Protein AF-A0A930IYA2-F1 (afdb_monomer)

Nearest PDB structures (foldseek):
  2cgq-assembly1_A  TM=8.648E-01  e=8.403E-03  Mycobacterium tuberculosis H37Rv
  3gzl-assembly1_A  TM=7.741E-01  e=2.728E-03  Plasmodium falciparum
  8j9j-assembly1_AB  TM=7.776E-01  e=3.729E-03  Euglena gracilis
  6sm4-assembly1_B  TM=8.065E-01  e=7.894E-03  Photorhabdus luminescens
  2n57-assembly1_A  TM=7.672E-01  e=2.145E-02  Brucella melitensis bv. 3 str. Ether

Foldseek 3Di:
DDDLVNLLVVLVVVLCVVPNPPDPADQQQACCPRVVDDPVNVVVVQVVLCVVLVFDDDCVLCPPTRGSNSVSVSSVVRSCVPVVD

Mean predicted aligned error: 3.91 Å

Solvent-accessible surface area (backbone atoms only — not comparable to full-atom values): 5092 Å² total; per-residue (Å²): 132,92,47,64,66,57,50,43,52,50,52,55,53,51,51,41,67,76,67,37,87,84,59,90,80,50,53,76,42,30,44,47,86,73,67,62,48,48,75,66,56,50,51,52,52,49,54,53,49,26,66,74,67,74,50,86,75,69,71,72,74,67,73,59,71,55,21,48,42,50,50,40,50,54,54,46,49,49,50,31,71,75,72,73,105

Structure (mmCIF, N/CA/C/O backbone):
data_AF-A0A930IYA2-F1
#
_entry.id   AF-A0A930IYA2-F1
#
loop_
_atom_site.group_PDB
_atom_site.id
_atom_site.type_symbol
_atom_site.label_atom_id
_atom_site.label_alt_id
_atom_site.label_comp_id
_atom_site.label_asym_id
_atom_site.label_entity_id
_atom_site.label_seq_id
_atom_site.pdbx_PDB_ins_code
_atom_site.Cartn_x
_atom_site.Cartn_y
_atom_site.Cartn_z
_atom_site.occupancy
_atom_site.B_iso_or_equiv
_atom_site.auth_seq_id
_atom_site.auth_comp_id
_atom_site.auth_asym_id
_atom_site.auth_atom_id
_atom_site.pdbx_PDB_model_num
ATOM 1 N N . MET A 1 1 ? -18.512 -7.011 5.820 1.00 59.81 1 MET A N 1
ATOM 2 C CA . MET A 1 1 ? -17.219 -7.505 6.332 1.00 59.81 1 MET A CA 1
ATOM 3 C C . MET A 1 1 ? -16.196 -7.277 5.241 1.00 59.81 1 MET A C 1
ATOM 5 O O . MET A 1 1 ? -16.319 -7.906 4.198 1.00 59.81 1 MET A O 1
ATOM 9 N N . ILE A 1 2 ? -15.264 -6.343 5.436 1.00 69.69 2 ILE A N 1
ATOM 10 C CA . ILE A 1 2 ? -14.201 -6.115 4.451 1.00 69.69 2 ILE A CA 1
ATOM 11 C C . ILE A 1 2 ? -13.214 -7.269 4.596 1.00 69.69 2 ILE A C 1
ATOM 13 O O . ILE A 1 2 ? -12.601 -7.457 5.646 1.00 69.69 2 ILE A O 1
ATOM 17 N N . MET A 1 3 ? -13.145 -8.109 3.569 1.00 81.50 3 MET A N 1
ATOM 18 C CA . MET A 1 3 ? -12.257 -9.267 3.542 1.00 81.50 3 MET A CA 1
ATOM 19 C C . MET A 1 3 ? -10.907 -8.855 2.959 1.00 81.50 3 MET A C 1
ATOM 21 O O . MET A 1 3 ? -10.850 -7.959 2.120 1.00 81.50 3 MET A O 1
ATOM 25 N N . LYS A 1 4 ? -9.828 -9.549 3.341 1.00 87.56 4 LYS A N 1
ATOM 26 C CA . LYS A 1 4 ? -8.483 -9.339 2.773 1.00 87.56 4 LYS A CA 1
ATOM 27 C C . LYS A 1 4 ? -8.505 -9.276 1.235 1.00 87.56 4 LYS A C 1
ATOM 29 O O . LYS A 1 4 ? -7.857 -8.415 0.654 1.00 87.56 4 LYS A O 1
ATOM 34 N N . GLY A 1 5 ? -9.330 -10.109 0.596 1.00 91.31 5 GLY A N 1
ATOM 35 C CA . GLY A 1 5 ? -9.502 -10.116 -0.859 1.00 91.31 5 GLY A CA 1
ATOM 36 C C . GLY A 1 5 ? -10.043 -8.809 -1.456 1.00 91.31 5 GLY A C 1
ATOM 37 O O . GLY A 1 5 ? -9.721 -8.491 -2.594 1.00 91.31 5 GLY A O 1
ATOM 38 N N . GLU A 1 6 ? -10.822 -8.013 -0.713 1.00 92.12 6 GLU A N 1
ATOM 39 C CA . GLU A 1 6 ? -11.269 -6.692 -1.184 1.00 92.12 6 GLU A CA 1
ATOM 40 C C . GLU A 1 6 ? -10.114 -5.679 -1.179 1.00 92.12 6 GLU A C 1
ATOM 42 O O . GLU A 1 6 ? -9.965 -4.903 -2.125 1.00 92.12 6 GLU A O 1
ATOM 47 N N . VAL A 1 7 ? -9.266 -5.726 -0.146 1.00 93.44 7 VAL A N 1
ATOM 48 C CA . VAL A 1 7 ? -8.050 -4.905 -0.061 1.00 93.44 7 VAL A CA 1
ATOM 49 C C . VAL A 1 7 ? -7.076 -5.289 -1.174 1.00 93.44 7 VAL A C 1
ATOM 51 O O . VAL A 1 7 ? -6.590 -4.412 -1.885 1.00 93.44 7 VAL A O 1
ATOM 54 N N . GLU A 1 8 ? -6.843 -6.589 -1.379 1.00 94.62 8 GLU A N 1
ATOM 55 C CA . GLU A 1 8 ? -6.031 -7.099 -2.490 1.00 94.62 8 GLU A CA 1
ATOM 56 C C . GLU A 1 8 ? -6.571 -6.598 -3.827 1.00 94.62 8 GLU A C 1
ATOM 58 O O . GLU A 1 8 ? -5.846 -5.946 -4.578 1.00 94.62 8 GLU A O 1
ATOM 63 N N . TYR A 1 9 ? -7.856 -6.827 -4.103 1.00 94.00 9 TYR A N 1
ATOM 64 C CA . TYR A 1 9 ? -8.474 -6.401 -5.354 1.00 94.00 9 TYR A CA 1
ATOM 65 C C . TYR A 1 9 ? -8.294 -4.902 -5.606 1.00 94.00 9 TYR A C 1
ATOM 67 O O . TYR A 1 9 ? -7.953 -4.509 -6.724 1.00 94.00 9 TYR A O 1
ATOM 75 N N . PHE A 1 10 ? -8.491 -4.066 -4.583 1.00 94.12 10 PHE A N 1
ATOM 76 C CA . PHE A 1 10 ? -8.301 -2.625 -4.701 1.00 94.12 10 PHE A CA 1
ATOM 77 C C . PHE A 1 10 ? -6.852 -2.266 -5.048 1.00 94.12 10 PHE A C 1
ATOM 79 O O . PHE A 1 10 ? -6.633 -1.566 -6.037 1.00 94.12 10 PHE A O 1
ATOM 86 N N . ILE A 1 11 ? -5.870 -2.778 -4.298 1.00 93.12 11 ILE A N 1
ATOM 87 C CA . ILE A 1 11 ? -4.448 -2.465 -4.507 1.00 93.12 11 ILE A CA 1
ATOM 88 C C . ILE A 1 11 ? -3.973 -2.943 -5.884 1.00 93.12 11 ILE A C 1
ATOM 90 O O . ILE A 1 11 ? -3.396 -2.159 -6.637 1.00 93.12 11 ILE A O 1
ATOM 94 N N . TYR A 1 12 ? -4.275 -4.185 -6.271 1.00 93.56 12 TYR A N 1
ATOM 95 C CA . TYR A 1 12 ? -3.907 -4.694 -7.596 1.00 93.56 12 TYR A CA 1
ATOM 96 C C . TYR A 1 12 ? -4.596 -3.917 -8.719 1.00 93.56 12 TYR A C 1
ATOM 98 O O . TYR A 1 12 ? -3.964 -3.604 -9.727 1.00 93.56 12 TYR A O 1
ATOM 106 N N . SER A 1 13 ? -5.878 -3.572 -8.567 1.00 91.94 13 SER A N 1
ATOM 107 C CA . SER A 1 13 ? -6.595 -2.766 -9.564 1.00 91.94 13 SER A CA 1
ATOM 108 C C . SER A 1 13 ? -5.997 -1.370 -9.699 1.00 91.94 13 SER A C 1
ATOM 110 O O . SER A 1 13 ? -5.884 -0.857 -10.811 1.00 91.94 13 SER A O 1
ATOM 112 N N . TYR A 1 14 ? -5.614 -0.756 -8.583 1.00 92.00 14 TYR A N 1
ATOM 113 C CA . TYR A 1 14 ? -4.995 0.561 -8.552 1.00 92.00 14 TYR A CA 1
ATOM 114 C C . TYR A 1 14 ? -3.637 0.554 -9.265 1.00 92.00 14 TYR A C 1
ATOM 116 O O . TYR A 1 14 ? -3.420 1.322 -10.203 1.00 92.00 14 TYR A O 1
ATOM 124 N N . LEU A 1 15 ? -2.752 -0.375 -8.896 1.00 91.88 15 LEU A N 1
ATOM 125 C CA . LEU A 1 15 ? -1.419 -0.490 -9.491 1.00 91.88 15 LEU A CA 1
ATOM 126 C C . LEU A 1 15 ? -1.489 -0.848 -10.982 1.00 91.88 15 LEU A C 1
ATOM 128 O O . LEU A 1 15 ? -0.784 -0.247 -11.789 1.00 91.88 15 LEU A O 1
ATOM 132 N N . ASN A 1 16 ? -2.398 -1.741 -11.383 1.00 91.00 16 ASN A N 1
ATOM 133 C CA . ASN A 1 16 ? -2.613 -2.052 -12.799 1.00 91.00 16 ASN A CA 1
ATOM 134 C C . ASN A 1 16 ? -3.087 -0.838 -13.613 1.00 91.00 16 ASN A C 1
ATOM 136 O O . ASN A 1 16 ? -2.732 -0.723 -14.783 1.00 91.00 16 ASN A O 1
ATOM 140 N N . ARG A 1 17 ? -3.868 0.082 -13.028 1.00 89.19 17 ARG A N 1
ATOM 141 C CA . ARG A 1 17 ? -4.260 1.328 -13.715 1.00 89.19 17 ARG A CA 1
ATOM 142 C C . ARG A 1 17 ? -3.086 2.285 -13.885 1.00 89.19 17 ARG A C 1
ATOM 144 O O . ARG A 1 17 ? -2.993 2.918 -14.930 1.00 89.19 17 ARG A O 1
ATOM 151 N N . LEU A 1 18 ? -2.208 2.384 -12.886 1.00 88.19 18 LEU A N 1
ATOM 152 C CA . LEU A 1 18 ? -1.028 3.250 -12.957 1.00 88.19 18 LEU A CA 1
ATOM 153 C C . LEU A 1 18 ? 0.009 2.743 -13.961 1.00 88.19 18 LEU A C 1
ATOM 155 O O . LEU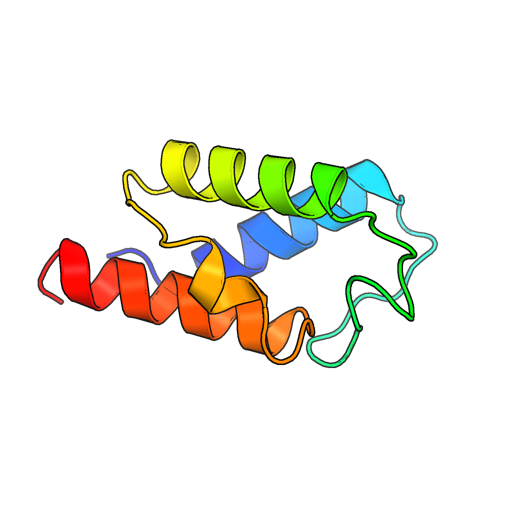 A 1 18 ? 0.567 3.520 -14.731 1.00 88.19 18 LEU A O 1
ATOM 159 N N . PHE A 1 19 ? 0.268 1.439 -13.953 1.00 85.88 19 PHE A N 1
ATOM 160 C CA . PHE A 1 19 ? 1.411 0.862 -14.655 1.00 85.88 19 PHE A CA 1
ATOM 161 C C . PHE A 1 19 ? 1.052 0.107 -15.938 1.00 85.88 19 PHE A C 1
ATOM 163 O O . PHE A 1 19 ? 1.920 -0.139 -16.786 1.00 85.88 19 PHE A O 1
ATOM 170 N N . GLY A 1 20 ? -0.225 -0.235 -16.099 1.00 80.19 20 GLY A N 1
ATOM 171 C CA . GLY A 1 20 ? -0.723 -1.067 -17.181 1.00 80.19 20 GLY A CA 1
ATOM 172 C C . GLY A 1 20 ? -0.379 -2.553 -17.008 1.00 80.19 20 GLY A C 1
ATOM 173 O O . GLY A 1 20 ? 0.379 -2.938 -16.119 1.00 80.19 20 GLY A O 1
ATOM 174 N N . PRO A 1 21 ? -0.880 -3.410 -17.914 1.00 77.19 21 PRO A N 1
ATOM 175 C CA . PRO A 1 21 ? -0.776 -4.870 -17.808 1.00 77.19 21 PRO A CA 1
ATOM 176 C C . PRO A 1 21 ? 0.639 -5.423 -18.045 1.00 77.19 21 PRO A C 1
ATOM 178 O O . PRO A 1 21 ? 0.836 -6.633 -18.028 1.00 77.19 21 PRO A O 1
ATOM 181 N N . LYS A 1 22 ? 1.628 -4.561 -18.319 1.00 76.94 22 LYS A N 1
ATOM 182 C CA . LYS A 1 22 ? 3.006 -4.982 -18.611 1.00 76.94 22 LYS A CA 1
ATOM 183 C C . LYS A 1 22 ? 3.760 -5.471 -17.370 1.00 76.94 22 LYS A C 1
ATOM 185 O O . LYS A 1 22 ? 4.769 -6.152 -17.518 1.00 76.94 22 LYS A O 1
ATOM 190 N N . TYR A 1 23 ? 3.296 -5.113 -16.174 1.00 78.31 23 TYR A N 1
ATOM 191 C CA . TYR A 1 23 ? 3.879 -5.585 -14.924 1.00 78.31 23 TYR A CA 1
ATOM 192 C C . TYR A 1 23 ? 3.101 -6.797 -14.424 1.00 78.31 23 TYR A C 1
ATOM 194 O O . TYR A 1 23 ? 1.906 -6.715 -14.146 1.00 78.31 23 TYR A O 1
ATOM 202 N N . LEU A 1 24 ? 3.798 -7.923 -14.296 1.00 85.50 24 LEU A N 1
ATOM 203 C CA . LEU A 1 24 ? 3.307 -9.087 -13.566 1.00 85.50 24 LEU A CA 1
ATOM 204 C C . LEU A 1 24 ? 3.442 -8.791 -12.073 1.00 85.50 24 LEU A C 1
ATOM 206 O O . LEU A 1 24 ? 4.494 -9.014 -11.483 1.00 85.50 24 LEU A O 1
ATOM 210 N N . LEU A 1 25 ? 2.387 -8.214 -11.502 1.00 91.88 25 LEU A N 1
ATOM 211 C CA . LEU A 1 25 ? 2.318 -7.898 -10.080 1.00 91.88 25 LEU A CA 1
ATOM 212 C C . LEU A 1 25 ? 2.052 -9.174 -9.276 1.00 91.88 25 LEU A C 1
ATOM 214 O O . LEU A 1 25 ? 1.123 -9.922 -9.583 1.00 91.88 25 LEU A O 1
ATOM 218 N N . ASP A 1 26 ? 2.826 -9.374 -8.218 1.00 93.56 26 ASP A N 1
ATOM 219 C CA . ASP A 1 26 ? 2.604 -10.393 -7.195 1.00 93.56 26 ASP A CA 1
ATOM 220 C C . ASP A 1 26 ? 2.801 -9.812 -5.783 1.00 93.56 26 ASP A C 1
ATOM 222 O O . ASP A 1 26 ? 3.151 -8.645 -5.600 1.00 93.56 26 ASP A O 1
ATOM 226 N N . ASP A 1 27 ? 2.567 -10.623 -4.756 1.00 93.62 27 ASP A N 1
ATOM 227 C CA . ASP A 1 27 ? 2.663 -10.222 -3.352 1.00 93.62 27 ASP A CA 1
ATOM 228 C C . ASP A 1 27 ? 4.078 -9.808 -2.918 1.00 93.62 27 ASP A C 1
ATOM 230 O O . ASP A 1 27 ? 4.226 -9.073 -1.938 1.00 93.62 27 ASP A O 1
ATOM 234 N N . ARG A 1 28 ? 5.107 -10.244 -3.647 1.00 93.31 28 ARG A N 1
ATOM 235 C CA . ARG A 1 28 ? 6.519 -9.941 -3.385 1.00 93.31 28 ARG A CA 1
ATOM 236 C C . ARG A 1 28 ? 6.999 -8.691 -4.112 1.00 93.31 28 ARG A C 1
ATOM 238 O O . ARG A 1 28 ? 8.054 -8.180 -3.751 1.00 93.31 28 ARG A O 1
ATOM 245 N N . THR A 1 29 ? 6.238 -8.200 -5.088 1.00 93.44 29 THR A N 1
ATOM 246 C CA . THR A 1 29 ? 6.577 -7.012 -5.877 1.00 93.44 29 THR A CA 1
ATOM 247 C C . THR A 1 29 ? 6.768 -5.803 -4.961 1.00 93.44 29 THR A C 1
ATOM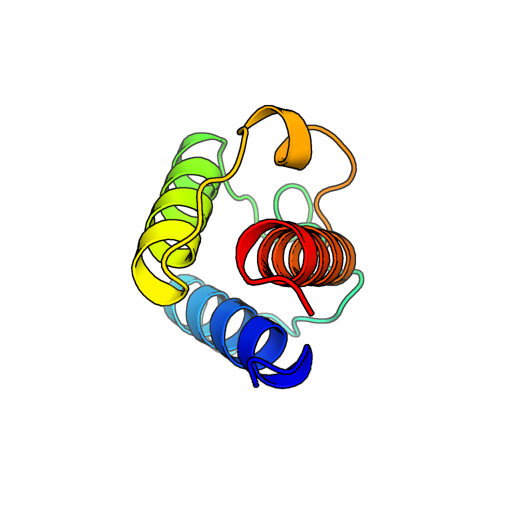 249 O O . THR A 1 29 ? 5.839 -5.398 -4.257 1.00 93.44 29 THR A O 1
ATOM 252 N N . ASP A 1 30 ? 7.969 -5.226 -4.969 1.00 92.38 30 ASP A N 1
ATOM 253 C CA . ASP A 1 30 ? 8.344 -4.050 -4.187 1.00 92.38 30 ASP A CA 1
ATOM 254 C C . ASP A 1 30 ? 7.864 -2.779 -4.899 1.00 92.38 30 ASP A C 1
ATOM 256 O O . ASP A 1 30 ? 8.276 -2.462 -6.020 1.00 92.38 30 ASP A O 1
ATOM 260 N N . LEU A 1 31 ? 7.007 -2.007 -4.226 1.00 90.38 31 LEU A N 1
ATOM 261 C CA . LEU A 1 31 ? 6.426 -0.783 -4.774 1.00 90.38 31 LEU A CA 1
ATOM 262 C C . LEU A 1 31 ? 7.479 0.251 -5.200 1.00 90.38 31 LEU A C 1
ATOM 264 O O . LEU A 1 31 ? 7.227 1.054 -6.092 1.00 90.38 31 LEU A O 1
ATOM 268 N N . THR A 1 32 ? 8.657 0.248 -4.583 1.00 89.31 32 THR A N 1
ATOM 269 C CA . THR A 1 32 ? 9.724 1.209 -4.882 1.00 89.31 32 THR A CA 1
ATOM 270 C C . THR A 1 32 ? 10.780 0.639 -5.813 1.00 89.31 32 THR A C 1
ATOM 272 O O . THR A 1 32 ? 11.137 1.289 -6.789 1.00 89.31 32 THR A O 1
ATOM 275 N N . LYS A 1 33 ? 11.284 -0.567 -5.539 1.00 90.25 33 LYS A N 1
ATOM 276 C CA . LYS A 1 33 ? 12.392 -1.152 -6.303 1.00 90.25 33 LYS A CA 1
ATOM 277 C C . LYS A 1 33 ? 11.934 -1.695 -7.650 1.00 90.25 33 LYS A C 1
ATOM 279 O O . LYS A 1 33 ? 12.638 -1.495 -8.634 1.00 90.25 33 LYS A O 1
ATOM 284 N N . ASP A 1 34 ? 10.762 -2.326 -7.694 1.00 91.88 34 ASP A N 1
ATOM 285 C CA . ASP A 1 34 ? 10.267 -2.978 -8.908 1.00 91.88 34 ASP A CA 1
ATOM 286 C C . ASP A 1 34 ? 9.374 -2.040 -9.723 1.00 91.88 34 ASP A C 1
ATOM 288 O O . ASP A 1 34 ? 9.435 -2.026 -10.955 1.00 91.88 34 ASP A O 1
ATOM 292 N N . LEU A 1 35 ? 8.556 -1.227 -9.042 1.00 90.69 35 LEU A N 1
ATOM 293 C CA . LEU A 1 35 ? 7.608 -0.316 -9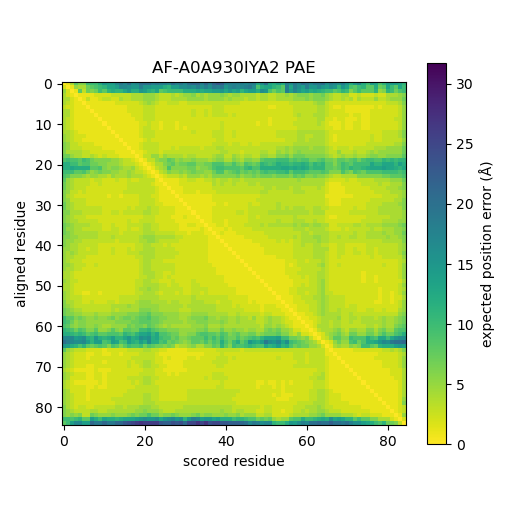.696 1.00 90.69 35 LEU A CA 1
ATOM 294 C C . LEU A 1 35 ? 8.089 1.138 -9.775 1.00 90.69 35 LEU A C 1
ATOM 296 O O . LEU A 1 35 ? 7.511 1.928 -10.519 1.00 90.69 35 LEU A O 1
ATOM 300 N N . GLY A 1 36 ? 9.147 1.508 -9.048 1.00 90.06 36 GLY A N 1
ATOM 301 C CA . GLY A 1 36 ? 9.702 2.861 -9.098 1.00 90.06 36 GLY A CA 1
ATOM 302 C C . GLY A 1 36 ? 8.819 3.936 -8.459 1.00 90.06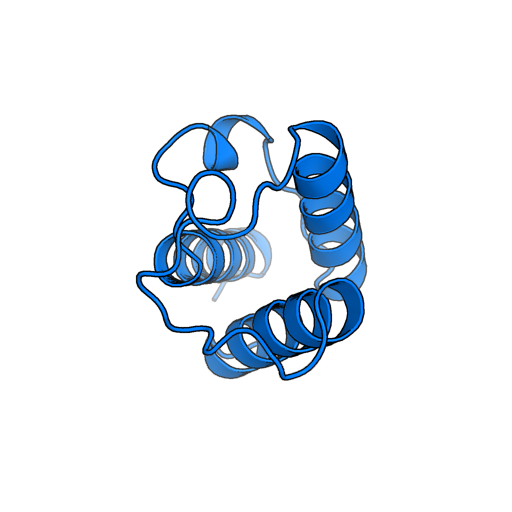 36 GLY A C 1
ATOM 303 O O . GLY A 1 36 ? 8.993 5.109 -8.789 1.00 90.06 36 GLY A O 1
ATOM 304 N N . LEU A 1 37 ? 7.873 3.576 -7.577 1.00 89.38 37 LEU A N 1
ATOM 305 C CA . LEU A 1 37 ? 6.999 4.553 -6.921 1.00 89.38 37 LEU A CA 1
ATOM 306 C C . LEU A 1 37 ? 7.806 5.475 -6.005 1.00 89.38 37 LEU A C 1
ATOM 308 O O . LEU A 1 37 ? 8.569 5.032 -5.141 1.00 89.38 37 LEU A O 1
ATOM 312 N N . SER A 1 38 ? 7.597 6.777 -6.172 1.00 88.81 38 SER A N 1
ATOM 313 C CA . SER A 1 38 ? 8.147 7.791 -5.284 1.00 88.81 38 SER A CA 1
ATOM 314 C C . SER A 1 38 ? 7.386 7.834 -3.957 1.00 88.81 38 SER A C 1
ATOM 316 O O . SER A 1 38 ? 6.284 7.301 -3.811 1.00 88.81 38 SER A O 1
ATOM 318 N N . SER A 1 39 ? 7.941 8.540 -2.972 1.00 85.44 39 SER A N 1
ATOM 319 C CA . SER A 1 39 ? 7.243 8.803 -1.709 1.00 85.44 39 SER A CA 1
ATOM 320 C C . SER A 1 39 ? 5.905 9.527 -1.911 1.00 85.44 39 SER A C 1
ATOM 322 O O . SER A 1 39 ? 4.983 9.295 -1.137 1.00 85.44 39 SER A O 1
ATOM 324 N N . MET A 1 40 ? 5.784 10.374 -2.943 1.00 87.31 40 MET A N 1
ATOM 325 C CA . MET A 1 40 ? 4.527 11.063 -3.257 1.00 87.31 40 MET A CA 1
ATOM 326 C C . MET A 1 40 ? 3.479 10.109 -3.829 1.00 87.31 40 MET A C 1
ATOM 328 O O . MET A 1 40 ? 2.318 10.184 -3.439 1.00 87.31 40 MET A O 1
ATOM 332 N N . ASP A 1 41 ? 3.885 9.171 -4.686 1.00 88.31 41 ASP A N 1
ATOM 333 C CA . ASP A 1 41 ? 2.952 8.179 -5.231 1.00 88.31 41 ASP A CA 1
ATOM 334 C C . ASP A 1 41 ? 2.432 7.247 -4.129 1.00 88.31 41 ASP A C 1
ATOM 336 O O . ASP A 1 41 ? 1.256 6.889 -4.101 1.00 88.31 41 ASP A O 1
ATOM 340 N N . LEU A 1 42 ? 3.302 6.897 -3.176 1.00 86.25 42 LEU A N 1
ATOM 341 C CA . LEU A 1 42 ? 2.914 6.123 -2.001 1.00 86.25 42 LEU A CA 1
ATOM 342 C C . LEU A 1 42 ? 1.929 6.891 -1.118 1.00 86.25 42 LEU A C 1
ATOM 344 O O . LEU A 1 42 ? 0.939 6.307 -0.695 1.00 86.25 42 LEU A O 1
ATOM 348 N N . LEU A 1 43 ? 2.150 8.186 -0.873 1.00 87.19 43 LEU A N 1
ATOM 349 C CA . LEU A 1 43 ? 1.195 9.013 -0.128 1.00 87.19 43 LEU A CA 1
ATOM 350 C C . LEU A 1 43 ? -0.174 9.067 -0.817 1.00 87.19 43 LEU A C 1
ATOM 352 O O . LEU A 1 43 ? -1.190 8.946 -0.138 1.00 87.19 43 LEU A O 1
ATOM 356 N N . GLN A 1 44 ? -0.210 9.169 -2.148 1.00 89.38 44 GLN A N 1
ATOM 357 C CA . GLN A 1 44 ? -1.467 9.132 -2.897 1.00 89.38 44 GLN A CA 1
ATOM 358 C C . GLN A 1 44 ? -2.196 7.792 -2.718 1.00 89.38 44 GLN A C 1
ATOM 360 O O . GLN A 1 44 ? -3.397 7.781 -2.454 1.00 89.38 44 GLN A O 1
ATOM 365 N N . ILE A 1 45 ? -1.469 6.667 -2.776 1.00 89.56 45 ILE A N 1
ATOM 366 C CA . ILE A 1 45 ? -2.036 5.337 -2.497 1.00 89.56 45 ILE A CA 1
ATOM 367 C C . ILE A 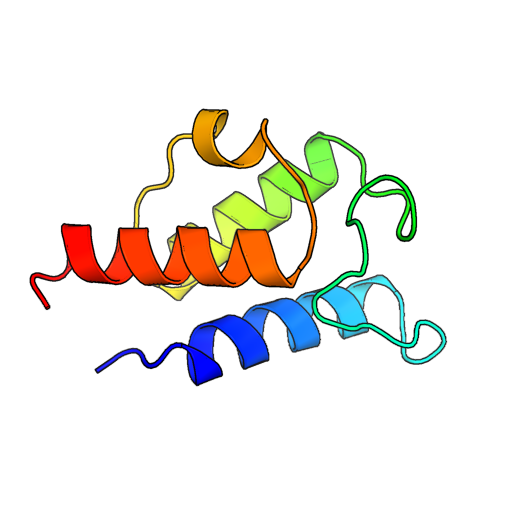1 45 ? -2.653 5.300 -1.098 1.00 89.56 45 ILE A C 1
ATOM 369 O O . ILE A 1 45 ? -3.771 4.815 -0.941 1.00 89.56 45 ILE A O 1
ATOM 373 N N . VAL A 1 46 ? -1.949 5.816 -0.085 1.00 89.44 46 VAL A N 1
ATOM 374 C CA . VAL A 1 46 ? -2.456 5.855 1.295 1.00 89.44 46 VAL A CA 1
ATOM 375 C C . VAL A 1 46 ? -3.759 6.646 1.376 1.00 89.44 46 VAL A C 1
ATOM 377 O O . VAL A 1 46 ? -4.742 6.117 1.888 1.00 89.44 46 VAL A O 1
ATOM 380 N N . MET A 1 47 ? -3.802 7.854 0.813 1.00 91.50 47 MET A N 1
ATOM 381 C CA . MET A 1 47 ? -5.000 8.702 0.830 1.00 91.50 47 MET A CA 1
ATOM 382 C C . MET A 1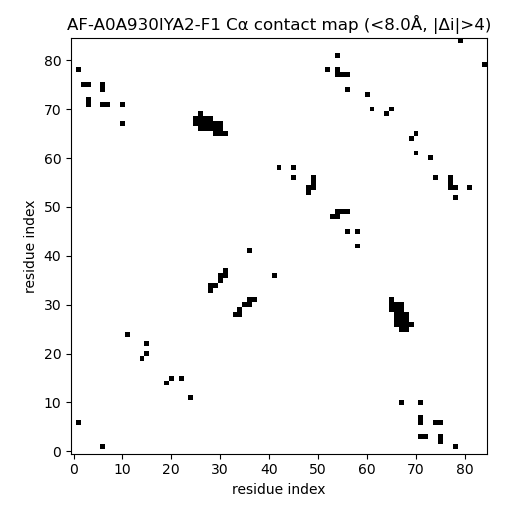 47 ? -6.204 8.038 0.146 1.00 91.50 47 MET A C 1
ATOM 384 O O . MET A 1 47 ? -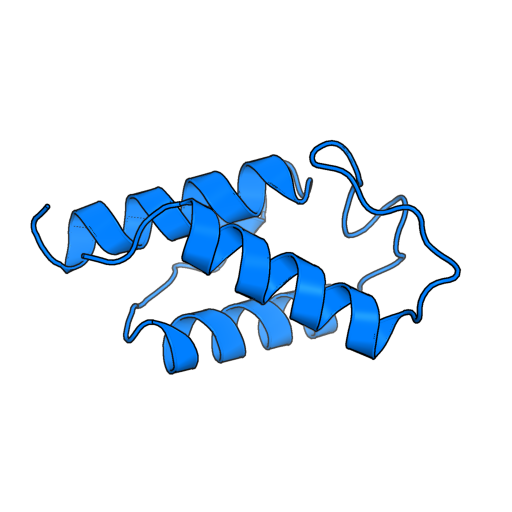7.337 8.120 0.635 1.00 91.50 47 MET A O 1
ATOM 388 N N . ASP A 1 48 ? -5.972 7.352 -0.973 1.00 92.94 48 ASP A N 1
ATOM 389 C CA . ASP A 1 48 ? -7.031 6.663 -1.711 1.00 92.94 48 ASP A CA 1
ATOM 390 C C . ASP A 1 48 ? -7.545 5.434 -0.947 1.00 92.94 48 ASP A C 1
ATOM 392 O O . ASP A 1 48 ? -8.748 5.167 -0.940 1.00 92.94 48 ASP A O 1
ATOM 396 N N . VAL A 1 49 ? -6.659 4.711 -0.253 1.00 92.38 49 VAL A N 1
ATOM 397 C CA . VAL A 1 49 ? -7.016 3.605 0.649 1.00 92.38 49 VAL A CA 1
ATOM 398 C C . VAL A 1 49 ? -7.839 4.114 1.837 1.00 92.38 49 VAL A C 1
ATOM 400 O O . VAL A 1 49 ? -8.897 3.550 2.124 1.00 92.38 49 VAL A O 1
ATOM 403 N N . GLU A 1 50 ? -7.387 5.174 2.512 1.00 93.50 50 GLU A N 1
ATOM 404 C CA . GLU A 1 50 ? -8.100 5.799 3.636 1.00 93.50 50 GLU A CA 1
ATOM 405 C C . GLU A 1 50 ? -9.519 6.201 3.231 1.00 93.50 50 GLU A C 1
ATOM 407 O O . GLU A 1 50 ? -10.492 5.824 3.889 1.00 93.50 50 GLU A O 1
ATOM 412 N N . THR A 1 51 ? -9.645 6.875 2.084 1.00 94.75 51 THR A N 1
ATOM 413 C CA . THR A 1 51 ? -10.934 7.295 1.523 1.00 94.75 51 THR A CA 1
ATOM 414 C C . THR A 1 51 ? -11.810 6.095 1.160 1.00 94.75 51 THR A C 1
ATOM 416 O O . THR A 1 51 ? -13.002 6.074 1.470 1.00 94.75 51 THR A O 1
ATOM 419 N N . ARG A 1 52 ? -11.242 5.071 0.507 1.00 94.12 52 ARG A N 1
ATOM 420 C CA . ARG A 1 52 ? -11.985 3.892 0.039 1.00 94.12 52 ARG A CA 1
ATOM 421 C C . ARG A 1 52 ? -12.562 3.070 1.187 1.00 94.12 52 ARG A C 1
ATOM 423 O O . ARG A 1 52 ? -13.681 2.570 1.059 1.00 94.12 52 ARG A O 1
ATOM 430 N N . PHE A 1 53 ? -11.792 2.888 2.256 1.00 92.75 53 PHE A N 1
ATOM 431 C CA . PHE A 1 53 ? -12.132 1.984 3.356 1.00 92.75 53 PHE A CA 1
ATOM 432 C C . PHE A 1 53 ? -12.593 2.704 4.624 1.00 92.75 53 PHE A C 1
ATOM 434 O O . PHE A 1 53 ? -12.933 2.036 5.601 1.00 92.75 53 PHE A O 1
ATOM 441 N N . ASN A 1 54 ? -12.646 4.039 4.596 1.00 94.19 54 ASN A N 1
ATOM 442 C CA . ASN A 1 54 ? -13.003 4.879 5.734 1.00 94.19 54 ASN A CA 1
ATOM 443 C C . ASN A 1 54 ? -12.166 4.516 6.974 1.00 94.19 54 ASN A C 1
ATOM 445 O O . ASN A 1 54 ? -12.701 4.147 8.021 1.00 94.19 54 ASN A O 1
ATOM 449 N N . ILE A 1 55 ? -10.844 4.547 6.799 1.00 93.31 55 ILE A N 1
ATOM 450 C CA . ILE A 1 55 ? -9.841 4.290 7.840 1.00 93.31 55 ILE A CA 1
ATOM 451 C C . ILE A 1 55 ? -8.840 5.440 7.902 1.00 93.31 55 ILE A C 1
ATOM 453 O O . ILE A 1 55 ? -8.725 6.213 6.957 1.00 93.31 55 ILE A O 1
ATOM 457 N N . PHE A 1 56 ? -8.085 5.502 8.994 1.00 92.69 56 PHE A N 1
ATOM 458 C CA . PHE A 1 56 ? -6.922 6.375 9.136 1.00 92.69 56 PHE A CA 1
ATOM 459 C C . PHE A 1 56 ? -5.636 5.548 9.193 1.00 92.69 56 PHE A C 1
ATOM 461 O O . PHE A 1 56 ? -5.562 4.578 9.951 1.00 92.69 56 PHE A O 1
ATOM 468 N N . ILE A 1 57 ? -4.610 5.918 8.435 1.00 89.19 57 ILE A N 1
ATOM 469 C CA . ILE A 1 57 ? -3.327 5.227 8.427 1.00 89.19 57 ILE A CA 1
ATOM 470 C C . ILE A 1 57 ? -2.211 6.189 8.817 1.00 89.19 57 ILE A C 1
ATOM 472 O O . ILE A 1 57 ? -1.947 7.173 8.136 1.00 89.19 57 ILE A O 1
ATOM 476 N N . ASP A 1 58 ? -1.480 5.846 9.879 1.00 86.44 58 ASP A N 1
ATOM 477 C CA . ASP A 1 58 ? -0.207 6.500 10.177 1.00 86.44 58 ASP A CA 1
ATOM 478 C C . ASP A 1 58 ? 0.801 6.201 9.045 1.00 86.44 58 ASP A C 1
ATOM 480 O O . ASP A 1 58 ? 1.158 5.030 8.850 1.00 86.44 58 ASP A O 1
ATOM 484 N N . PRO A 1 59 ? 1.305 7.223 8.322 1.00 77.25 59 PRO A N 1
ATOM 485 C CA . PRO A 1 59 ? 2.270 7.040 7.239 1.00 77.25 59 PRO A CA 1
ATOM 486 C C . PRO A 1 59 ? 3.547 6.305 7.665 1.00 77.25 59 PRO A C 1
ATOM 488 O O . PRO A 1 59 ? 4.221 5.705 6.824 1.00 77.25 59 PRO A O 1
ATOM 491 N N . SER A 1 60 ? 3.887 6.310 8.961 1.00 80.06 60 SER A N 1
ATOM 492 C CA . SER A 1 60 ? 5.017 5.551 9.508 1.00 80.06 60 SER A CA 1
ATOM 493 C C . SER A 1 60 ? 4.894 4.042 9.244 1.00 80.06 60 SER A C 1
ATOM 495 O O . SER A 1 60 ? 5.904 3.375 9.007 1.00 80.06 60 SER A O 1
ATOM 497 N N . ARG A 1 61 ? 3.664 3.508 9.167 1.00 78.81 61 ARG A N 1
ATOM 498 C CA . ARG A 1 61 ? 3.388 2.084 8.903 1.00 78.81 61 ARG A CA 1
ATOM 499 C C . ARG A 1 61 ? 3.762 1.635 7.487 1.00 78.81 61 ARG A C 1
ATOM 501 O O . ARG A 1 61 ? 3.906 0.440 7.261 1.00 78.81 61 ARG A O 1
ATOM 508 N N . PHE A 1 62 ? 3.973 2.571 6.561 1.00 73.38 62 PHE A N 1
ATOM 509 C CA . PHE A 1 62 ? 4.432 2.304 5.191 1.00 73.38 62 PHE A CA 1
ATOM 510 C C . PHE A 1 62 ? 5.939 2.522 4.995 1.00 73.38 62 PHE A C 1
ATOM 512 O O . PHE A 1 62 ? 6.462 2.408 3.881 1.00 73.38 62 PHE A O 1
ATOM 519 N N . GLN A 1 63 ? 6.670 2.852 6.065 1.00 70.81 63 GLN A N 1
ATOM 520 C CA . GLN A 1 63 ? 8.115 3.062 5.986 1.00 70.81 63 GLN A CA 1
ATOM 521 C C . GLN A 1 63 ? 8.910 1.752 5.992 1.00 70.81 63 GLN A C 1
ATOM 523 O O . GLN A 1 63 ? 10.039 1.748 5.502 1.00 70.81 63 GLN A O 1
ATOM 528 N N . GLN A 1 64 ? 8.332 0.656 6.495 1.00 66.88 64 GLN A N 1
ATOM 529 C CA . GLN A 1 64 ? 8.973 -0.656 6.582 1.00 66.88 64 GLN A CA 1
ATOM 530 C C . GLN A 1 64 ? 8.358 -1.625 5.566 1.00 66.88 64 GLN A C 1
ATOM 532 O O . GLN A 1 64 ? 7.144 -1.767 5.523 1.00 66.88 64 GLN A O 1
ATOM 537 N N . ASP A 1 65 ? 9.228 -2.246 4.765 1.00 64.56 65 ASP A N 1
ATOM 538 C CA . ASP A 1 65 ? 8.967 -3.291 3.762 1.00 64.56 65 ASP A CA 1
ATOM 539 C C . ASP A 1 65 ? 7.763 -3.051 2.822 1.00 64.56 65 ASP A C 1
ATOM 541 O O . ASP A 1 65 ? 6.598 -3.238 3.168 1.00 64.56 65 ASP A O 1
ATOM 545 N N . ARG A 1 66 ? 8.045 -2.623 1.586 1.00 81.62 66 ARG A N 1
ATOM 546 C CA . ARG A 1 66 ? 7.050 -2.039 0.665 1.00 81.62 66 ARG A CA 1
ATOM 547 C C . ARG A 1 66 ? 6.550 -3.017 -0.394 1.00 81.62 66 ARG A C 1
ATOM 549 O O . ARG A 1 66 ? 6.260 -2.603 -1.514 1.00 81.62 66 ARG A O 1
ATOM 556 N N . SER A 1 67 ? 6.468 -4.304 -0.073 1.00 92.81 67 SER A N 1
ATOM 557 C CA . SER A 1 67 ? 5.844 -5.258 -0.989 1.00 92.81 67 SER A CA 1
ATOM 558 C C . SER A 1 67 ? 4.323 -5.088 -1.014 1.00 92.81 67 SER A C 1
ATOM 560 O O . SER A 1 67 ? 3.710 -4.654 -0.029 1.00 92.81 67 SER A O 1
ATOM 562 N N . ILE A 1 68 ? 3.692 -5.463 -2.131 1.00 93.44 68 ILE A N 1
ATOM 563 C CA . ILE A 1 68 ? 2.226 -5.461 -2.259 1.00 93.44 68 ILE A CA 1
ATOM 564 C C . ILE A 1 68 ? 1.583 -6.277 -1.127 1.00 93.44 68 ILE A C 1
ATOM 566 O O . ILE A 1 68 ? 0.630 -5.817 -0.495 1.00 93.44 68 ILE A O 1
ATOM 570 N N . GLY A 1 69 ? 2.120 -7.464 -0.828 1.00 93.69 69 GLY A N 1
ATOM 571 C CA . GLY A 1 69 ? 1.595 -8.346 0.212 1.00 93.69 69 GLY A CA 1
ATOM 572 C C . GLY A 1 69 ? 1.660 -7.730 1.610 1.00 93.69 69 GLY A C 1
ATOM 573 O O . GLY A 1 69 ? 0.687 -7.813 2.366 1.00 93.69 69 GLY A O 1
ATOM 574 N N . THR A 1 70 ? 2.767 -7.064 1.951 1.00 91.62 70 THR A N 1
ATOM 575 C CA . THR A 1 70 ? 2.908 -6.373 3.241 1.00 91.62 70 THR A CA 1
ATOM 576 C C . THR A 1 70 ? 1.890 -5.248 3.371 1.00 91.62 70 THR A C 1
ATOM 578 O O . THR A 1 70 ? 1.188 -5.169 4.379 1.00 91.62 70 THR A O 1
ATOM 581 N N . ILE A 1 71 ? 1.730 -4.437 2.327 1.00 91.00 71 ILE A N 1
ATOM 582 C CA . ILE A 1 71 ? 0.785 -3.315 2.307 1.00 91.00 71 ILE A CA 1
ATOM 583 C C . ILE A 1 71 ? -0.657 -3.788 2.472 1.00 91.00 71 ILE A C 1
ATOM 585 O O . ILE A 1 71 ? -1.391 -3.259 3.308 1.00 91.00 71 ILE A O 1
ATOM 589 N N . VAL A 1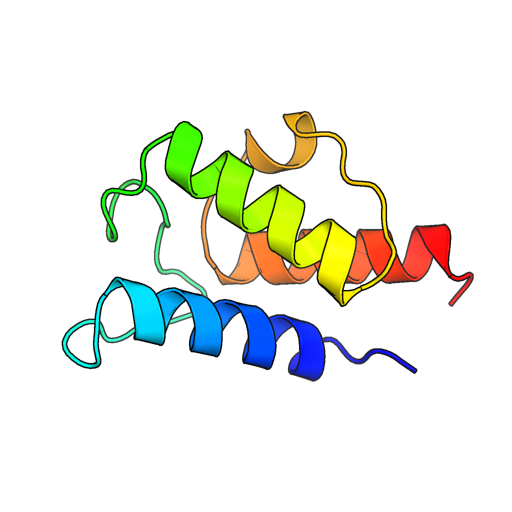 72 ? -1.046 -4.833 1.745 1.00 93.19 72 VAL A N 1
ATOM 590 C CA . VAL A 1 72 ? -2.361 -5.465 1.895 1.00 93.19 72 VAL A CA 1
ATOM 591 C C . VAL A 1 72 ? -2.590 -5.920 3.336 1.00 93.19 72 VAL A C 1
ATOM 593 O O . VAL A 1 72 ? -3.660 -5.672 3.897 1.00 93.19 72 VAL A O 1
ATOM 596 N N . ASN A 1 73 ? -1.606 -6.581 3.952 1.00 92.25 73 ASN A N 1
ATOM 597 C CA . ASN A 1 73 ? -1.730 -7.074 5.323 1.00 92.25 73 ASN A CA 1
ATOM 598 C C . ASN A 1 73 ? -1.846 -5.922 6.332 1.00 92.25 73 ASN A C 1
ATOM 600 O O . ASN A 1 73 ? -2.705 -5.978 7.212 1.00 92.25 73 ASN A O 1
ATOM 604 N N . VAL A 1 74 ? -1.035 -4.868 6.187 1.00 90.94 74 VAL A N 1
ATOM 605 C CA . VAL A 1 74 ? -1.089 -3.670 7.040 1.00 90.94 74 VAL A CA 1
ATOM 606 C C . VAL A 1 74 ? -2.468 -3.024 6.966 1.00 90.94 74 VAL A C 1
ATOM 608 O O . VAL A 1 74 ? -3.103 -2.831 8.001 1.00 90.94 74 VAL A O 1
ATOM 611 N N . ILE A 1 75 ? -2.971 -2.760 5.759 1.00 91.81 75 ILE A N 1
ATOM 612 C CA . ILE A 1 75 ? -4.290 -2.149 5.553 1.00 91.81 75 ILE A CA 1
ATOM 613 C C . ILE A 1 75 ? -5.392 -3.040 6.135 1.00 91.81 75 ILE A C 1
ATOM 615 O O . ILE A 1 75 ? -6.265 -2.560 6.854 1.00 91.81 75 ILE A O 1
ATOM 619 N N . THR A 1 76 ? -5.330 -4.350 5.886 1.00 93.00 76 THR A N 1
ATOM 620 C CA . THR A 1 76 ? -6.308 -5.310 6.420 1.00 93.00 76 THR A CA 1
ATOM 621 C C . THR A 1 76 ? -6.338 -5.293 7.950 1.00 93.00 76 THR A C 1
ATOM 623 O O . THR A 1 76 ? -7.415 -5.330 8.544 1.00 93.00 76 THR A O 1
ATOM 626 N N . ASN A 1 77 ? -5.176 -5.220 8.602 1.00 91.56 77 ASN A N 1
ATOM 627 C CA . ASN A 1 77 ? -5.095 -5.158 10.059 1.00 91.56 77 ASN A CA 1
ATOM 628 C C . ASN A 1 77 ? -5.629 -3.829 10.604 1.00 91.56 77 ASN A C 1
ATOM 630 O O . ASN A 1 77 ? -6.393 -3.848 11.562 1.00 91.56 77 ASN A O 1
ATOM 634 N N . ILE A 1 78 ? -5.327 -2.700 9.957 1.00 92.00 78 ILE A N 1
ATOM 635 C CA . ILE A 1 78 ? -5.866 -1.386 10.344 1.00 92.00 78 ILE A CA 1
ATOM 636 C C . ILE A 1 78 ? -7.396 -1.374 10.256 1.00 92.00 78 ILE A C 1
ATOM 638 O O . ILE A 1 78 ? -8.066 -0.898 11.170 1.00 92.00 78 ILE A O 1
ATOM 642 N N . ILE A 1 79 ? -7.961 -1.944 9.189 1.00 91.88 79 ILE A N 1
ATOM 643 C CA . ILE A 1 79 ? -9.414 -2.080 9.036 1.00 91.88 79 ILE A CA 1
ATOM 644 C C . ILE A 1 79 ? -9.999 -2.891 10.198 1.00 91.88 79 ILE A C 1
ATOM 646 O O . ILE A 1 79 ? -11.013 -2.494 10.763 1.00 91.88 79 ILE A O 1
ATOM 650 N N . ARG A 1 80 ? -9.365 -4.003 10.585 1.00 91.12 80 ARG A N 1
ATOM 651 C CA . ARG A 1 80 ? -9.811 -4.815 11.731 1.00 91.12 80 ARG A CA 1
ATOM 652 C C . ARG A 1 80 ? -9.756 -4.042 13.046 1.00 91.12 80 ARG A C 1
ATOM 654 O O . ARG A 1 80 ? -10.742 -4.036 13.775 1.00 91.12 80 ARG A O 1
ATOM 661 N N . GLU A 1 81 ? -8.643 -3.356 13.301 1.00 91.31 81 GLU A N 1
ATOM 662 C CA . GLU A 1 81 ? -8.430 -2.539 14.500 1.00 91.31 81 GLU A CA 1
ATOM 663 C C . GLU A 1 81 ? -9.485 -1.427 14.632 1.00 91.31 81 GLU A C 1
ATOM 665 O O . GLU A 1 81 ? -10.011 -1.206 15.720 1.00 91.31 81 GLU A O 1
ATOM 670 N N . GLN A 1 82 ? -9.814 -0.734 13.537 1.00 92.31 82 GLN A N 1
ATOM 671 C CA . GLN A 1 82 ? -10.682 0.452 13.576 1.00 92.31 82 GLN A CA 1
ATOM 672 C C . GLN A 1 82 ? -12.173 0.142 13.463 1.00 92.31 82 GLN A C 1
ATOM 674 O O . GLN A 1 82 ? -12.990 0.873 14.019 1.00 92.31 82 GLN A O 1
ATOM 679 N N . HIS A 1 83 ? -12.539 -0.934 12.769 1.00 90.19 83 HIS A N 1
ATOM 680 C CA . HIS A 1 83 ? -13.942 -1.321 12.591 1.00 90.19 83 HIS A CA 1
ATOM 681 C C . HIS A 1 83 ? -14.400 -2.407 13.579 1.00 90.19 83 HIS A C 1
ATOM 683 O O . HIS A 1 83 ? -15.568 -2.790 13.553 1.00 90.19 83 HIS A O 1
ATOM 689 N N . GLY A 1 84 ? -13.516 -2.864 14.476 1.00 72.94 84 GLY A N 1
ATO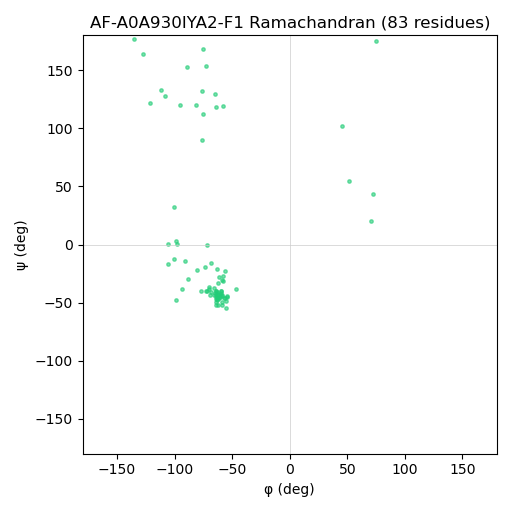M 690 C CA . GLY A 1 84 ? -13.861 -3.737 15.603 1.00 72.94 84 GLY A CA 1
ATOM 691 C C . GLY A 1 84 ? -14.187 -5.177 15.205 1.00 72.94 84 GLY A C 1
ATOM 692 O O . GLY A 1 84 ? -15.174 -5.730 15.691 1.00 72.94 84 GLY A O 1
ATOM 693 N N . PHE A 1 85 ? -13.385 -5.761 14.309 1.00 58.53 85 PHE A N 1
ATOM 694 C CA . PHE A 1 85 ? -13.560 -7.138 13.828 1.00 58.53 85 PHE A CA 1
ATOM 695 C C . PHE A 1 85 ? -12.686 -8.153 14.565 1.00 58.53 85 PHE A C 1
ATOM 697 O O . PHE A 1 85 ? -11.483 -7.866 14.759 1.00 58.53 85 PHE A O 1
#

Secondary structure (DSSP, 8-state):
---HHHHHHHHHHHHHHHH-TTS---TT-BTTTTT---HHHHHHHHHHHHHHHT----GGGGSS--BHHHHHHHHHHHHHHHHT-

Radius of gyration: 12.21 Å; Cα contacts (8 Å, |Δi|>4): 63; chains: 1; bounding box: 30×22×34 Å

pLDDT: mean 87.67, std 8.08, range [58.53, 94.75]

Sequence (85 aa):
MIMKGEVEYFIYSYLNRLFGPKYLLDDRTDLTKDLGLSSMDLLQIVMDVETRFNIFIDPSRFQQDRSIGTIVNVITNIIREQHGF